Protein AF-A0A7X6AQ35-F1 (afdb_monomer_lite)

pLDDT: mean 78.12, std 21.19, range [34.16, 98.12]

Structure (mmCIF, N/CA/C/O backbone):
data_AF-A0A7X6AQ35-F1
#
_entry.id   AF-A0A7X6AQ35-F1
#
loop_
_atom_site.group_PDB
_atom_site.id
_atom_site.type_symbol
_atom_site.label_atom_id
_atom_site.label_alt_id
_atom_site.label_comp_id
_atom_site.label_asym_id
_atom_site.label_entity_id
_atom_site.label_seq_id
_atom_site.pdbx_PDB_ins_code
_atom_site.Cartn_x
_atom_site.Cartn_y
_atom_site.Cartn_z
_atom_site.occupancy
_atom_site.B_iso_or_equiv
_atom_site.auth_seq_id
_atom_site.auth_comp_id
_atom_site.auth_asym_id
_atom_site.auth_atom_id
_atom_site.pdbx_PDB_model_num
ATOM 1 N N . MET A 1 1 ? -34.060 -3.258 -45.536 1.00 37.47 1 MET A N 1
ATOM 2 C CA . MET A 1 1 ? -33.642 -3.838 -46.834 1.00 37.47 1 MET A CA 1
ATOM 3 C C . MET A 1 1 ? -32.990 -2.733 -47.656 1.00 37.47 1 MET A C 1
ATOM 5 O O . MET A 1 1 ? -33.670 -1.777 -47.971 1.00 37.47 1 MET A O 1
ATOM 9 N N . ASN A 1 2 ? -31.653 -2.725 -47.737 1.00 37.91 2 ASN A N 1
ATOM 10 C CA . ASN A 1 2 ? -30.878 -3.018 -48.963 1.00 37.91 2 ASN A CA 1
ATOM 11 C C . ASN A 1 2 ? -30.974 -1.895 -50.031 1.00 37.91 2 ASN A C 1
ATOM 13 O O . ASN A 1 2 ? -32.073 -1.617 -50.468 1.00 37.91 2 ASN A O 1
ATOM 17 N N . ARG A 1 3 ? -29.932 -1.276 -50.604 1.00 43.53 3 ARG A N 1
ATOM 18 C CA . ARG A 1 3 ? -28.464 -1.280 -50.491 1.00 43.53 3 ARG A CA 1
ATOM 19 C C . ARG A 1 3 ? -27.942 -0.047 -51.262 1.00 43.53 3 ARG A C 1
ATOM 21 O O . ARG A 1 3 ? -28.570 0.341 -52.236 1.00 43.53 3 ARG A O 1
ATOM 28 N N . LEU A 1 4 ? -26.702 0.345 -50.950 1.00 47.72 4 LEU A N 1
ATOM 29 C CA . LEU A 1 4 ? -25.657 0.750 -51.910 1.00 47.72 4 LEU A CA 1
ATOM 30 C C . LEU A 1 4 ? -25.735 2.127 -52.607 1.00 47.72 4 LEU A C 1
ATOM 32 O O . LEU A 1 4 ? -26.710 2.434 -53.277 1.00 47.72 4 LEU A O 1
ATOM 36 N N . ARG A 1 5 ? -24.542 2.759 -52.637 1.00 53.47 5 ARG A N 1
ATOM 37 C CA . ARG A 1 5 ? -24.006 3.702 -53.653 1.00 53.47 5 ARG A CA 1
ATOM 38 C C . ARG A 1 5 ? -24.509 5.138 -53.470 1.00 53.47 5 ARG A C 1
ATOM 40 O O . ARG A 1 5 ? -25.702 5.361 -53.466 1.00 53.47 5 ARG A O 1
ATOM 47 N N . THR A 1 6 ? -23.692 6.170 -53.258 1.00 51.56 6 THR A N 1
ATOM 48 C CA . THR A 1 6 ? -22.394 6.534 -53.871 1.00 51.56 6 THR A CA 1
ATOM 49 C C . THR A 1 6 ? -21.930 7.797 -53.122 1.00 51.56 6 THR A C 1
ATOM 51 O O . THR A 1 6 ? -22.698 8.744 -53.029 1.00 51.56 6 THR A O 1
ATOM 54 N N . ALA A 1 7 ? -20.848 7.767 -52.340 1.00 51.09 7 ALA A N 1
ATOM 55 C CA . ALA A 1 7 ? -19.454 7.972 -52.758 1.00 51.09 7 ALA A CA 1
ATOM 56 C C . ALA A 1 7 ? -19.183 9.380 -53.333 1.00 51.09 7 ALA A C 1
ATOM 58 O O . ALA A 1 7 ? -19.840 9.788 -54.281 1.00 51.09 7 ALA A O 1
ATOM 59 N N . HIS A 1 8 ? -18.157 10.044 -52.779 1.00 48.59 8 HIS A N 1
ATOM 60 C CA . HIS A 1 8 ? -17.602 11.371 -53.114 1.00 48.59 8 HIS A CA 1
ATOM 61 C C . HIS A 1 8 ? -18.079 12.571 -52.279 1.00 48.59 8 HIS A C 1
ATOM 63 O O . HIS A 1 8 ? -18.462 13.601 -52.819 1.00 48.59 8 HIS A O 1
ATOM 69 N N . VAL A 1 9 ? -17.910 12.508 -50.955 1.00 48.22 9 VAL A N 1
ATOM 70 C CA . VAL A 1 9 ? -17.470 13.710 -50.227 1.00 48.22 9 VAL A CA 1
ATOM 71 C C . VAL A 1 9 ? -16.128 13.385 -49.586 1.00 48.22 9 VAL A C 1
ATOM 73 O O . VAL A 1 9 ? -16.014 12.608 -48.642 1.00 48.22 9 VAL A O 1
ATOM 76 N N . LEU A 1 10 ? -15.106 13.920 -50.240 1.00 50.50 10 LEU A N 1
ATOM 77 C CA . LEU A 1 10 ? -13.688 13.879 -49.937 1.00 50.50 10 LEU A CA 1
ATOM 78 C C . LEU A 1 10 ? -13.435 14.433 -48.525 1.00 50.50 10 LEU A C 1
ATOM 80 O O . LEU A 1 10 ? -13.310 15.639 -48.343 1.00 50.50 10 LEU A O 1
ATOM 84 N N . CYS A 1 11 ? -13.375 13.558 -47.521 1.00 34.16 11 CYS A N 1
ATOM 85 C CA . CYS A 1 11 ? -12.934 13.914 -46.176 1.00 34.16 11 CYS A CA 1
ATOM 86 C C . CYS A 1 11 ? -11.468 13.490 -46.027 1.00 34.16 11 CYS A C 1
ATOM 88 O O . CYS A 1 11 ? -11.152 12.372 -45.625 1.00 34.16 11 CYS A O 1
ATOM 90 N N . LEU A 1 12 ? -10.570 14.383 -46.440 1.00 51.09 12 LEU A N 1
ATOM 91 C CA . LEU A 1 12 ? -9.132 14.295 -46.199 1.00 51.09 12 LEU A CA 1
ATOM 92 C C . LEU A 1 12 ? -8.883 14.667 -44.727 1.00 51.09 12 LEU A C 1
ATOM 94 O O . LEU A 1 12 ? -8.491 15.786 -44.412 1.00 51.09 12 LEU A O 1
ATOM 98 N N . VAL A 1 13 ? -9.176 13.742 -43.808 1.00 59.62 13 VAL A N 1
ATOM 99 C CA . VAL A 1 13 ? -8.735 13.859 -42.413 1.00 59.62 13 VAL A CA 1
ATOM 100 C C . VAL A 1 13 ? -7.329 13.286 -42.338 1.00 59.62 13 VAL A C 1
ATOM 102 O O . VAL A 1 13 ? -7.100 12.081 -42.401 1.00 59.62 13 VAL A O 1
ATOM 105 N N . SER A 1 14 ? -6.387 14.215 -42.276 1.00 54.34 14 SER A N 1
ATOM 106 C CA . SER A 1 14 ? -4.981 14.039 -41.954 1.00 54.34 14 SER A CA 1
ATOM 107 C C . SER A 1 14 ? -4.769 13.132 -40.740 1.00 54.34 14 SER A C 1
ATOM 109 O O . SER A 1 14 ? -5.358 13.339 -39.679 1.00 54.34 14 SER A O 1
ATOM 111 N N . ALA A 1 15 ? -3.875 12.162 -40.912 1.00 60.50 15 ALA A N 1
ATOM 112 C CA . ALA A 1 15 ? -3.328 11.325 -39.861 1.00 60.50 15 ALA A CA 1
ATOM 113 C C . ALA A 1 15 ? -2.716 12.169 -38.727 1.00 60.50 15 ALA A C 1
ATOM 115 O O . ALA A 1 15 ? -1.841 12.999 -38.963 1.00 60.50 15 ALA A O 1
ATOM 116 N N . SER A 1 16 ? -3.143 11.906 -37.495 1.00 54.88 16 SER A N 1
ATOM 117 C CA . SER A 1 16 ? -2.423 12.259 -36.273 1.00 54.88 16 SER A CA 1
ATOM 118 C C . SER A 1 16 ? -2.559 11.089 -35.297 1.00 54.88 16 SER A C 1
ATOM 120 O O . SER A 1 16 ? -3.597 10.433 -35.240 1.00 54.88 16 SER A O 1
ATOM 122 N N . LEU A 1 17 ? -1.452 10.771 -34.639 1.00 51.84 17 LEU A N 1
ATOM 123 C CA . LEU A 1 17 ? -1.098 9.501 -34.014 1.00 51.84 17 LEU A CA 1
ATOM 124 C C . LEU A 1 17 ? -2.144 8.957 -33.012 1.00 51.84 17 LEU A C 1
ATOM 126 O O . LEU A 1 17 ? -2.631 9.714 -32.173 1.00 51.84 17 LEU A O 1
ATOM 130 N N . PRO A 1 18 ? -2.407 7.636 -32.981 1.00 61.47 18 PRO A N 1
ATOM 131 C CA . PRO A 1 18 ? -3.027 6.998 -31.829 1.00 61.47 18 PRO A CA 1
ATOM 132 C C . PRO A 1 18 ? -1.936 6.747 -30.782 1.00 61.47 18 PRO A C 1
ATOM 134 O O . PRO A 1 18 ? -1.106 5.857 -30.954 1.00 61.47 18 PR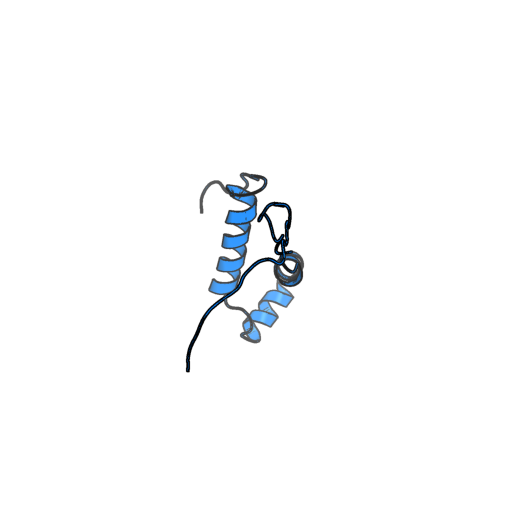O A O 1
ATOM 137 N N . GLY A 1 19 ? -1.877 7.524 -29.703 1.00 55.34 19 GLY A N 1
ATOM 138 C CA . GLY A 1 19 ? -0.852 7.260 -28.695 1.00 55.34 19 GLY A CA 1
ATOM 139 C C . GLY A 1 19 ? -0.989 8.059 -27.414 1.00 55.34 19 GLY A C 1
ATOM 140 O O . GLY A 1 19 ? -0.800 9.266 -27.420 1.00 55.34 19 GLY A O 1
ATOM 141 N N . ALA A 1 20 ? -1.229 7.326 -26.326 1.00 55.16 20 ALA A N 1
ATOM 142 C CA . ALA A 1 20 ? -1.219 7.744 -24.926 1.00 55.16 20 ALA A CA 1
ATOM 143 C C . ALA A 1 20 ? -2.399 8.618 -24.464 1.00 55.16 20 ALA A C 1
ATOM 145 O O . ALA A 1 20 ? -2.264 9.803 -24.170 1.00 55.16 20 ALA A O 1
ATOM 146 N N . ALA A 1 21 ? -3.547 7.973 -24.237 1.00 53.28 21 ALA A N 1
ATOM 147 C CA . ALA A 1 21 ? -4.360 8.366 -23.093 1.00 53.28 21 ALA A CA 1
ATOM 148 C C . ALA A 1 21 ? -3.494 8.164 -21.836 1.00 53.28 21 ALA A C 1
ATOM 150 O O . ALA A 1 21 ? -3.307 7.036 -21.382 1.00 53.28 21 ALA A O 1
ATOM 151 N N . VAL A 1 22 ? -2.916 9.245 -21.303 1.00 53.12 22 VAL A N 1
ATOM 152 C CA . VAL A 1 22 ? -2.452 9.263 -19.914 1.00 53.12 22 VAL A CA 1
ATOM 153 C C . VAL A 1 22 ? -3.694 8.996 -19.076 1.00 53.12 22 VAL A C 1
ATOM 155 O O . VAL A 1 22 ? -4.538 9.868 -18.878 1.00 53.12 22 VAL A O 1
ATOM 158 N N . VAL A 1 23 ? -3.844 7.751 -18.629 1.00 53.59 23 VAL A N 1
ATOM 159 C CA . VAL A 1 23 ? -4.711 7.443 -17.501 1.00 53.59 23 VAL A CA 1
ATOM 160 C C . VAL A 1 23 ? -4.042 8.135 -16.323 1.00 53.59 23 VAL A C 1
ATOM 162 O O . VAL A 1 23 ? -3.069 7.634 -15.761 1.00 53.59 23 VAL A O 1
ATOM 165 N N . ALA A 1 24 ? -4.501 9.348 -16.014 1.00 54.22 24 ALA A N 1
ATOM 166 C CA . ALA A 1 24 ? -4.181 10.008 -14.765 1.00 54.22 24 ALA A CA 1
ATOM 167 C C . ALA A 1 24 ? -4.707 9.088 -13.660 1.00 54.22 24 ALA A C 1
ATOM 169 O O . ALA A 1 24 ? -5.906 9.029 -13.393 1.00 54.22 24 ALA A O 1
ATOM 170 N N . GLN A 1 25 ? -3.809 8.280 -13.103 1.00 55.47 25 GLN A N 1
ATOM 171 C CA . GLN A 1 25 ? -4.093 7.420 -11.967 1.00 55.47 25 GLN A CA 1
ATOM 172 C C . GLN A 1 25 ? -4.617 8.335 -10.865 1.00 55.47 25 GLN A C 1
ATOM 174 O O . GLN A 1 25 ? -3.907 9.246 -10.438 1.00 55.47 25 GLN A O 1
ATOM 179 N N . SER A 1 26 ? -5.882 8.151 -10.479 1.00 47.72 26 SER A N 1
ATOM 180 C CA . SER A 1 26 ? -6.515 8.994 -9.470 1.00 47.72 26 SER A CA 1
ATOM 181 C C . SER A 1 26 ? -5.662 8.914 -8.197 1.00 47.72 26 SER A C 1
ATOM 183 O O . SER A 1 26 ? -5.534 7.820 -7.638 1.00 47.72 26 SER A O 1
ATOM 185 N N . PRO A 1 27 ? -5.029 10.013 -7.744 1.00 56.06 27 PRO A N 1
ATOM 186 C CA . PRO A 1 27 ? -4.003 9.936 -6.706 1.00 56.06 27 PRO A CA 1
ATOM 187 C C . PRO A 1 27 ? -4.539 9.455 -5.352 1.00 56.06 27 PRO A C 1
ATOM 189 O O . PRO A 1 27 ? -3.759 9.056 -4.492 1.00 56.06 27 PRO A O 1
ATOM 192 N N . GLY A 1 28 ? -5.865 9.462 -5.175 1.00 58.69 28 GLY A N 1
ATOM 193 C CA . GLY A 1 28 ? -6.531 9.277 -3.890 1.00 58.69 28 GLY A CA 1
ATOM 194 C C . GLY A 1 28 ? -6.192 7.971 -3.176 1.00 58.69 28 GLY A C 1
ATOM 195 O O . GLY A 1 28 ? -5.877 8.007 -1.994 1.00 58.69 28 GLY A O 1
ATOM 196 N N . ALA A 1 29 ? -6.184 6.828 -3.869 1.00 60.31 29 ALA A N 1
ATOM 197 C CA . ALA A 1 29 ? -5.946 5.538 -3.207 1.00 60.31 29 ALA A CA 1
ATOM 198 C C . ALA A 1 29 ? -4.477 5.349 -2.777 1.00 60.31 29 ALA A C 1
ATOM 200 O O . ALA A 1 29 ? -4.194 4.849 -1.691 1.00 60.31 29 ALA A O 1
ATOM 201 N N . SER A 1 30 ? -3.530 5.791 -3.611 1.00 62.97 30 SER A N 1
ATOM 202 C CA . SER A 1 30 ? -2.091 5.679 -3.326 1.00 62.97 30 SER A CA 1
ATOM 203 C C . SER A 1 30 ? -1.623 6.720 -2.302 1.00 62.97 30 SER A C 1
ATOM 205 O O . SER A 1 30 ? -0.772 6.429 -1.456 1.00 62.97 30 SER A O 1
ATOM 207 N N . GLN A 1 31 ? -2.202 7.925 -2.344 1.00 67.12 31 GLN A N 1
ATOM 208 C CA . GLN A 1 31 ? -1.956 8.965 -1.345 1.00 67.12 31 GLN A CA 1
ATOM 209 C C . GLN A 1 31 ? -2.525 8.561 0.010 1.00 67.12 31 GLN A C 1
ATOM 211 O O . GLN A 1 31 ? -1.779 8.625 0.981 1.00 67.12 31 GLN A O 1
ATOM 216 N N . ALA A 1 32 ? -3.757 8.037 0.060 1.00 77.56 32 ALA A N 1
ATOM 217 C CA . ALA A 1 32 ? -4.353 7.531 1.294 1.00 77.56 32 ALA A CA 1
ATOM 218 C C . ALA A 1 32 ? -3.476 6.461 1.959 1.00 77.56 32 ALA A C 1
ATOM 220 O O . ALA A 1 32 ? -3.200 6.568 3.147 1.00 77.56 32 ALA A O 1
ATOM 221 N N . LEU A 1 33 ? -2.945 5.496 1.195 1.00 87.38 33 LEU A N 1
ATOM 222 C CA . LEU A 1 33 ? -2.037 4.478 1.741 1.00 87.38 33 LEU A CA 1
ATOM 223 C C . LEU A 1 33 ? -0.726 5.070 2.292 1.00 87.38 33 LEU A C 1
ATOM 225 O O . LEU A 1 33 ? -0.155 4.538 3.238 1.00 87.38 33 LEU A O 1
ATOM 229 N N . THR A 1 34 ? -0.220 6.150 1.693 1.00 89.44 34 THR A N 1
ATOM 230 C CA . THR A 1 34 ? 1.060 6.757 2.105 1.00 89.44 34 THR A CA 1
ATOM 231 C C . THR A 1 34 ? 0.903 7.649 3.339 1.00 89.44 34 THR A C 1
ATOM 233 O O . THR A 1 34 ? 1.853 7.798 4.101 1.00 89.44 34 THR A O 1
ATOM 236 N N . SER A 1 35 ? -0.272 8.254 3.535 1.00 91.88 35 SER A N 1
ATOM 237 C CA . SER A 1 35 ? -0.563 9.138 4.668 1.00 91.88 35 SER A CA 1
ATOM 238 C C . SER A 1 35 ? -1.321 8.465 5.815 1.00 91.88 35 SER A C 1
ATOM 240 O O . SER A 1 35 ? -1.471 9.091 6.860 1.00 91.88 35 SER A O 1
ATOM 242 N N . ALA A 1 36 ? -1.824 7.240 5.626 1.00 94.44 36 ALA A N 1
ATOM 243 C CA . ALA A 1 36 ? -2.545 6.501 6.658 1.00 94.44 36 ALA A CA 1
ATOM 244 C C . ALA A 1 36 ? -1.637 6.195 7.855 1.00 94.44 36 ALA A C 1
ATOM 246 O O . ALA A 1 36 ? -0.517 5.699 7.707 1.00 94.44 36 ALA A O 1
ATOM 247 N N . THR A 1 37 ? -2.137 6.470 9.055 1.00 96.31 37 THR A N 1
ATOM 248 C CA . THR A 1 37 ? -1.497 6.066 10.304 1.00 96.31 37 THR A CA 1
ATOM 249 C C . THR A 1 37 ? -1.830 4.610 10.634 1.00 96.31 37 THR A C 1
ATOM 251 O O . THR A 1 37 ? -2.773 4.026 10.101 1.00 96.31 37 THR A O 1
ATOM 254 N N . ILE A 1 38 ? -1.087 4.008 11.567 1.00 95.81 38 ILE A N 1
ATOM 255 C CA . ILE A 1 38 ? -1.408 2.663 12.075 1.00 95.81 38 ILE A CA 1
ATOM 256 C C . ILE A 1 38 ? -2.809 2.620 12.702 1.00 95.81 38 ILE A C 1
ATOM 258 O O . ILE A 1 38 ? -3.491 1.605 12.589 1.00 95.81 38 ILE A O 1
ATOM 262 N N . GLN A 1 39 ? -3.250 3.716 13.329 1.00 97.75 39 GLN A N 1
ATOM 263 C CA . GLN A 1 39 ? -4.603 3.810 13.865 1.00 97.75 39 GLN A CA 1
ATOM 264 C C . GLN A 1 39 ? -5.645 3.725 12.743 1.00 97.75 39 GLN A C 1
ATOM 266 O O . GLN A 1 39 ? -6.534 2.885 12.831 1.00 97.75 39 GLN A O 1
ATOM 271 N N . ASP A 1 40 ? -5.484 4.499 11.667 1.00 96.31 40 ASP A N 1
ATOM 272 C CA . ASP A 1 40 ? -6.412 4.479 10.525 1.00 96.31 40 ASP A CA 1
ATOM 273 C C . ASP A 1 40 ? -6.496 3.085 9.882 1.00 96.31 40 ASP A C 1
ATOM 275 O O . ASP A 1 40 ? -7.574 2.621 9.5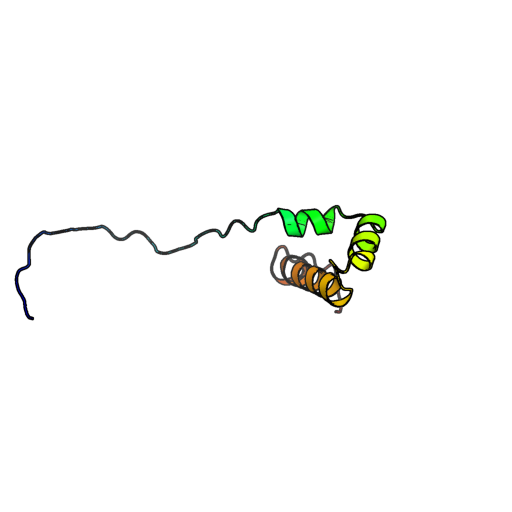10 1.00 96.31 40 ASP A O 1
ATOM 279 N N . LEU A 1 41 ? -5.356 2.391 9.764 1.00 96.12 41 LEU A N 1
ATOM 280 C CA . LEU A 1 41 ? -5.314 1.030 9.223 1.00 96.12 41 LEU A CA 1
ATOM 281 C C . LEU A 1 41 ? -6.043 0.032 10.131 1.00 96.12 41 LEU A C 1
ATOM 283 O O . LEU A 1 41 ? -6.795 -0.798 9.626 1.00 96.12 41 LEU A O 1
ATOM 287 N N . ASN A 1 42 ? -5.858 0.125 11.451 1.00 97.62 42 ASN A N 1
ATOM 288 C CA . ASN A 1 42 ? -6.567 -0.723 12.412 1.00 97.62 42 ASN A CA 1
ATOM 289 C C . ASN A 1 42 ? -8.074 -0.461 12.401 1.00 97.62 42 ASN A C 1
ATOM 291 O O . ASN A 1 42 ? -8.847 -1.411 12.337 1.00 97.62 42 ASN A O 1
ATOM 295 N N . GLU A 1 43 ? -8.497 0.802 12.360 1.00 97.69 43 GLU A N 1
ATOM 296 C CA . GLU A 1 43 ? -9.914 1.154 12.230 1.00 97.69 43 GLU A CA 1
ATOM 297 C C . GLU A 1 43 ? -10.514 0.599 10.926 1.00 97.69 43 GLU A C 1
ATOM 299 O O . GLU A 1 43 ? -11.636 0.090 10.922 1.00 97.69 43 GLU A O 1
ATOM 304 N N . ALA A 1 44 ? -9.760 0.614 9.821 1.00 96.69 44 ALA A N 1
ATOM 305 C CA . ALA A 1 44 ? -10.189 0.021 8.554 1.00 96.69 44 ALA A CA 1
ATOM 306 C C . ALA A 1 44 ? -10.265 -1.519 8.595 1.00 96.69 44 ALA A C 1
ATOM 308 O O . ALA A 1 44 ? -11.158 -2.094 7.963 1.00 96.69 44 ALA A O 1
ATOM 309 N N . PHE A 1 45 ? -9.364 -2.183 9.329 1.00 97.62 45 PHE A N 1
ATOM 310 C CA . PHE A 1 45 ? -9.440 -3.626 9.583 1.00 97.62 45 PHE A CA 1
ATOM 311 C C . PHE A 1 45 ? -10.673 -3.977 10.419 1.00 97.62 45 PHE A C 1
ATOM 313 O O . PHE A 1 45 ? -11.444 -4.852 10.026 1.00 97.62 45 PHE A O 1
ATOM 320 N N . ASP A 1 46 ? -10.902 -3.260 11.521 1.00 98.12 46 ASP A N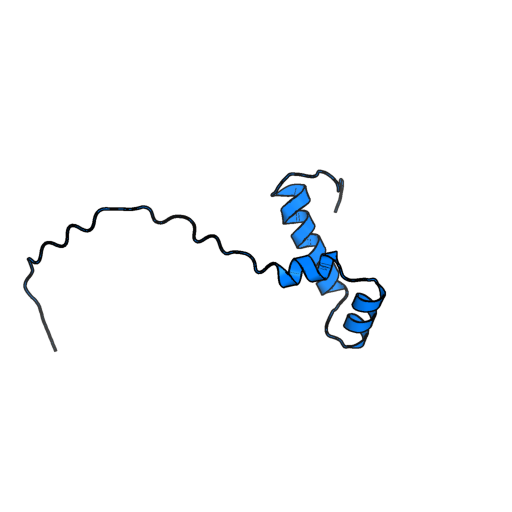 1
ATOM 321 C CA . ASP A 1 46 ? -12.040 -3.480 12.421 1.00 98.12 46 ASP A CA 1
ATOM 322 C C . ASP A 1 46 ? -13.380 -3.225 11.715 1.00 98.12 46 ASP A C 1
ATOM 324 O O . ASP A 1 46 ? -14.357 -3.946 11.926 1.00 98.12 46 ASP A O 1
ATOM 328 N N . ALA A 1 47 ? -13.422 -2.236 10.816 1.00 97.62 47 ALA A N 1
ATOM 329 C CA . ALA A 1 47 ? -14.577 -1.953 9.969 1.00 97.62 47 ALA A CA 1
ATOM 330 C C . ALA A 1 47 ? -14.774 -2.969 8.822 1.00 97.62 47 ALA A C 1
ATOM 332 O O . ALA A 1 47 ? -15.770 -2.886 8.101 1.00 97.62 47 ALA A O 1
ATOM 333 N N . GLY A 1 48 ? -13.833 -3.898 8.605 1.00 96.81 48 GLY A N 1
ATOM 334 C CA . GLY A 1 48 ? -13.845 -4.856 7.493 1.00 96.81 48 GLY A CA 1
ATOM 335 C C . GLY A 1 48 ? -13.631 -4.224 6.112 1.00 96.81 48 GLY A C 1
ATOM 336 O O . GLY A 1 48 ? -13.825 -4.884 5.092 1.00 96.81 48 GLY A O 1
ATOM 337 N N . ALA A 1 49 ? -13.242 -2.948 6.064 1.00 95.56 49 ALA A N 1
ATOM 338 C CA . ALA A 1 49 ? -12.973 -2.210 4.831 1.00 95.56 49 ALA A CA 1
ATOM 339 C C . ALA A 1 49 ? -11.594 -2.544 4.235 1.00 95.56 49 ALA A C 1
ATOM 341 O O . ALA A 1 49 ? -11.343 -2.270 3.060 1.00 95.56 49 ALA A O 1
ATOM 342 N N . LEU A 1 50 ? -10.707 -3.137 5.037 1.00 96.12 50 LEU A N 1
ATOM 343 C CA . LEU A 1 50 ? -9.366 -3.554 4.653 1.00 96.12 50 LEU A CA 1
ATOM 344 C C . LEU A 1 50 ? -9.091 -4.975 5.161 1.00 96.12 50 LEU A C 1
ATOM 346 O O . LEU A 1 50 ? -9.556 -5.358 6.231 1.00 96.12 50 LEU A O 1
ATOM 350 N N . THR A 1 51 ? -8.310 -5.751 4.409 1.00 97.50 51 THR A N 1
ATOM 351 C CA . THR A 1 51 ? -7.765 -7.046 4.851 1.00 97.50 51 THR A CA 1
ATOM 352 C C . THR A 1 51 ? -6.245 -7.024 4.790 1.00 97.50 51 THR A C 1
ATOM 354 O O . THR A 1 51 ? -5.660 -6.225 4.051 1.00 97.50 51 THR A O 1
ATOM 357 N N . ALA A 1 52 ? -5.588 -7.881 5.574 1.00 97.44 52 ALA A N 1
ATOM 358 C CA . ALA A 1 52 ? -4.129 -7.946 5.600 1.00 97.44 52 ALA A CA 1
ATOM 359 C C . ALA A 1 52 ? -3.567 -8.300 4.213 1.00 97.44 52 ALA A C 1
ATOM 361 O O . ALA A 1 52 ? -2.624 -7.665 3.744 1.00 97.44 52 ALA A O 1
ATOM 362 N N . GLU A 1 53 ? -4.196 -9.249 3.517 1.00 97.94 53 GLU A N 1
ATOM 363 C CA . GLU A 1 53 ? -3.831 -9.629 2.153 1.00 97.94 53 GLU A CA 1
ATOM 364 C C . GLU A 1 53 ? -4.016 -8.465 1.174 1.00 97.94 53 GLU A C 1
ATOM 366 O O . GLU A 1 53 ? -3.164 -8.241 0.314 1.00 97.94 53 GLU A O 1
ATOM 371 N N . GLY A 1 54 ? -5.097 -7.692 1.324 1.00 96.44 54 GLY A N 1
ATOM 372 C CA . GLY A 1 54 ? -5.351 -6.503 0.514 1.00 96.44 54 GLY A CA 1
ATOM 373 C C . GLY A 1 54 ? -4.274 -5.439 0.714 1.00 96.44 54 GLY A C 1
ATOM 374 O O . GLY A 1 54 ? -3.714 -4.939 -0.262 1.00 96.44 54 GLY A O 1
ATOM 375 N N . LEU A 1 55 ? -3.922 -5.149 1.970 1.00 96.19 55 LEU A N 1
ATOM 376 C CA . LEU A 1 55 ? -2.875 -4.186 2.306 1.00 96.19 55 LEU A CA 1
ATOM 377 C C . LEU A 1 55 ? -1.511 -4.606 1.736 1.00 96.19 55 LEU A C 1
ATOM 379 O O . LEU A 1 55 ? -0.818 -3.796 1.117 1.00 96.19 55 LEU A O 1
ATOM 383 N N . VAL A 1 56 ? -1.137 -5.879 1.895 1.00 96.81 56 VAL A N 1
ATOM 384 C CA . VA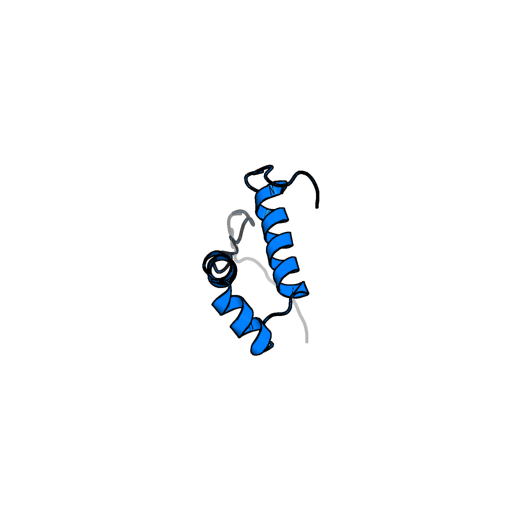L A 1 56 ? 0.105 -6.423 1.327 1.00 96.81 56 VAL A CA 1
ATOM 385 C C . VAL A 1 56 ? 0.089 -6.330 -0.197 1.00 96.81 56 VAL A C 1
ATOM 387 O O . VAL A 1 56 ? 1.065 -5.866 -0.785 1.00 96.81 56 VAL A O 1
ATOM 390 N N . GLY A 1 57 ? -1.021 -6.690 -0.846 1.00 96.62 57 GLY A N 1
ATOM 391 C CA . GLY A 1 57 ? -1.176 -6.573 -2.296 1.00 96.62 57 GLY A CA 1
ATOM 392 C C . GLY A 1 57 ? -0.974 -5.141 -2.801 1.00 96.62 57 GLY A C 1
ATOM 393 O O . GLY A 1 57 ? -0.275 -4.929 -3.793 1.00 96.62 57 GLY A O 1
ATOM 394 N N . MET A 1 58 ? -1.505 -4.144 -2.084 1.00 95.75 58 MET A N 1
ATOM 395 C CA .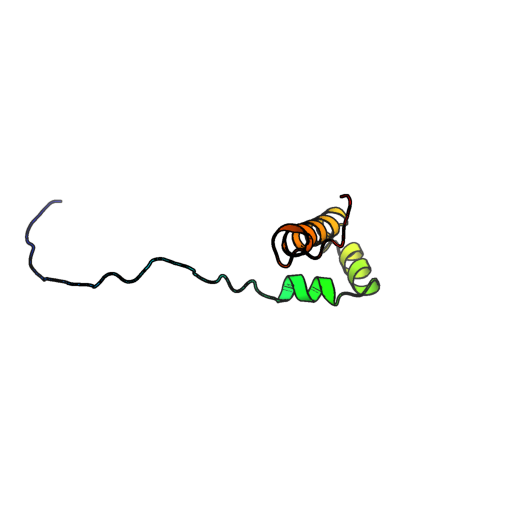 MET A 1 58 ? -1.297 -2.729 -2.410 1.00 95.75 58 MET A CA 1
ATOM 396 C C . MET A 1 58 ? 0.182 -2.319 -2.315 1.00 95.75 58 MET A C 1
ATOM 398 O O . MET A 1 58 ? 0.674 -1.599 -3.188 1.00 95.75 58 MET A O 1
ATOM 402 N N . TYR A 1 59 ? 0.916 -2.780 -1.296 1.00 95.38 59 TYR A N 1
ATOM 403 C CA . TYR A 1 59 ? 2.350 -2.492 -1.186 1.00 95.38 59 TYR A CA 1
ATOM 404 C C . TYR A 1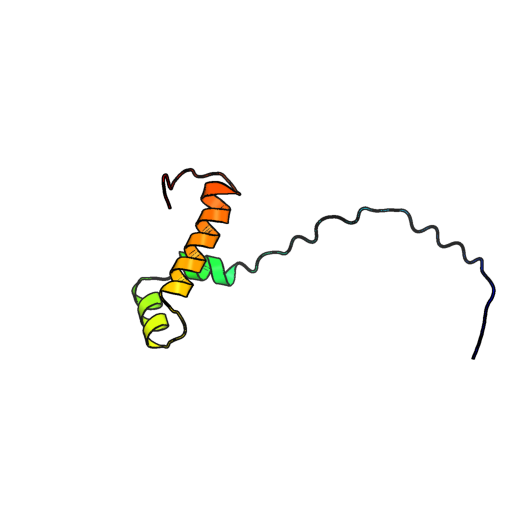 59 ? 3.188 -3.245 -2.217 1.00 95.38 59 TYR A C 1
ATOM 406 O O . TYR A 1 59 ? 4.097 -2.643 -2.781 1.00 95.38 59 TYR A O 1
ATOM 414 N N . LEU A 1 60 ? 2.870 -4.502 -2.532 1.00 95.81 60 LEU A N 1
ATOM 415 C CA . LEU A 1 60 ? 3.550 -5.248 -3.595 1.00 95.81 60 LEU A CA 1
ATOM 416 C C . LEU A 1 60 ? 3.390 -4.564 -4.957 1.00 95.81 60 LEU A C 1
ATOM 418 O O . LEU A 1 60 ? 4.371 -4.424 -5.684 1.00 95.81 60 LEU A O 1
ATOM 422 N N . ALA A 1 61 ? 2.195 -4.056 -5.271 1.00 95.12 61 ALA A N 1
ATOM 423 C CA . ALA A 1 61 ? 1.971 -3.272 -6.486 1.00 95.12 61 ALA A CA 1
ATOM 424 C C . ALA A 1 61 ? 2.808 -1.980 -6.504 1.00 95.12 61 ALA A C 1
ATOM 426 O O . ALA A 1 61 ? 3.367 -1.608 -7.531 1.00 95.12 61 ALA A O 1
ATOM 427 N N . ARG A 1 62 ? 2.956 -1.301 -5.359 1.00 93.94 62 ARG A N 1
ATOM 428 C CA . ARG A 1 62 ? 3.829 -0.119 -5.257 1.00 93.94 62 ARG A CA 1
ATOM 429 C C . ARG A 1 62 ? 5.310 -0.458 -5.376 1.00 93.94 62 ARG A C 1
ATOM 431 O O . ARG A 1 62 ? 6.055 0.319 -5.965 1.00 93.94 62 ARG A O 1
ATOM 438 N N . ILE A 1 63 ? 5.737 -1.580 -4.805 1.00 94.56 63 ILE A N 1
ATOM 439 C CA . ILE A 1 63 ? 7.105 -2.082 -4.940 1.00 94.56 63 ILE A CA 1
ATOM 440 C C . ILE A 1 63 ? 7.390 -2.354 -6.415 1.00 94.56 63 ILE A C 1
ATOM 442 O O . ILE A 1 63 ? 8.383 -1.867 -6.941 1.00 94.56 63 ILE A O 1
ATOM 446 N N . GLU A 1 64 ? 6.501 -3.055 -7.114 1.00 95.06 64 GLU A N 1
ATOM 447 C CA . GLU A 1 64 ? 6.648 -3.303 -8.548 1.00 95.06 64 GLU A CA 1
ATOM 448 C C . GLU A 1 64 ? 6.747 -1.988 -9.335 1.00 95.06 64 GLU A C 1
ATOM 450 O O . GLU A 1 64 ? 7.733 -1.778 -10.047 1.00 95.06 64 GLU A O 1
ATOM 455 N N . ALA A 1 65 ? 5.822 -1.056 -9.097 1.00 94.75 65 ALA A N 1
ATOM 456 C CA . ALA A 1 65 ? 5.773 0.222 -9.794 1.00 94.75 65 ALA A CA 1
ATOM 457 C C . ALA A 1 65 ? 6.988 1.129 -9.531 1.00 94.75 65 ALA A C 1
ATOM 459 O O . ALA A 1 65 ? 7.408 1.848 -10.437 1.00 94.75 65 ALA A O 1
ATOM 460 N N . TYR A 1 66 ? 7.554 1.138 -8.319 1.00 94.62 66 TYR A N 1
ATOM 461 C CA . TYR A 1 66 ? 8.604 2.096 -7.950 1.00 94.62 66 TYR A CA 1
ATOM 462 C C . TYR A 1 66 ? 9.998 1.493 -7.800 1.00 94.62 66 TYR A C 1
ATOM 464 O O . TYR A 1 66 ? 10.979 2.100 -8.230 1.00 94.62 66 TYR A O 1
ATOM 472 N N . ASP A 1 67 ? 10.100 0.312 -7.202 1.00 95.94 67 ASP A N 1
ATOM 473 C CA . ASP A 1 67 ? 11.377 -0.327 -6.897 1.00 95.94 67 ASP A CA 1
ATOM 474 C C . ASP A 1 67 ? 11.991 -1.011 -8.122 1.00 95.94 67 ASP A C 1
ATOM 476 O O . ASP A 1 67 ? 13.209 -0.980 -8.283 1.00 95.94 67 ASP A O 1
ATOM 480 N N . ARG A 1 68 ? 11.152 -1.580 -9.006 1.00 90.44 68 ARG A N 1
ATOM 481 C CA . ARG A 1 68 ? 11.603 -2.364 -10.169 1.00 90.44 68 ARG A CA 1
ATOM 482 C C . ARG A 1 68 ? 11.263 -1.753 -11.526 1.00 90.44 68 ARG A C 1
ATOM 484 O O . ARG A 1 68 ? 12.147 -1.670 -12.371 1.00 90.44 68 ARG A O 1
ATOM 491 N N . ALA A 1 69 ? 10.011 -1.353 -11.753 1.00 91.31 69 ALA A N 1
ATOM 492 C CA . ALA A 1 69 ? 9.550 -0.900 -13.070 1.00 91.31 69 ALA A CA 1
ATOM 493 C C . ALA A 1 69 ? 9.734 0.610 -13.312 1.00 91.31 69 ALA A C 1
ATOM 495 O O . ALA A 1 69 ? 9.886 1.033 -14.456 1.00 91.31 69 ALA A O 1
ATOM 496 N N . GLY A 1 70 ? 9.690 1.423 -12.251 1.00 90.44 70 GLY A N 1
ATOM 497 C CA . GLY A 1 70 ? 9.725 2.886 -12.332 1.00 90.44 70 GLY A CA 1
ATOM 498 C C . GLY A 1 70 ? 11.121 3.482 -12.117 1.00 90.44 70 GLY A C 1
ATOM 499 O O . GLY A 1 70 ? 12.040 3.133 -12.849 1.00 90.44 70 GLY A O 1
ATOM 500 N N . PRO A 1 71 ? 11.320 4.399 -11.145 1.00 95.00 71 PRO A N 1
ATOM 501 C CA . PRO A 1 71 ? 12.613 5.045 -10.884 1.00 95.00 71 PRO A CA 1
ATOM 502 C C . PRO A 1 71 ? 13.714 4.095 -10.380 1.00 95.00 71 PRO A C 1
ATOM 504 O O . PRO A 1 71 ? 14.825 4.554 -10.129 1.00 95.00 71 PRO A O 1
ATOM 507 N N . VAL A 1 72 ? 13.414 2.801 -10.238 1.00 95.69 72 VAL A N 1
ATOM 508 C CA . VAL A 1 72 ? 14.340 1.732 -9.849 1.00 95.69 72 VAL A CA 1
ATOM 509 C C . VAL A 1 72 ? 15.070 2.066 -8.549 1.00 95.69 72 VAL A C 1
ATOM 511 O O . VAL A 1 72 ? 16.292 2.218 -8.503 1.00 95.69 72 VAL A O 1
ATOM 514 N N . LEU A 1 73 ? 14.294 2.226 -7.474 1.00 96.50 73 LEU A N 1
ATOM 515 C CA . LEU A 1 73 ? 14.827 2.640 -6.173 1.00 96.50 73 LEU A CA 1
ATOM 516 C C . LEU A 1 73 ? 15.812 1.626 -5.572 1.00 96.50 73 LEU A C 1
ATOM 518 O O . LEU A 1 73 ? 16.624 2.021 -4.737 1.00 96.50 73 LEU A O 1
ATOM 522 N N . ASN A 1 74 ? 15.753 0.351 -5.982 1.00 95.81 74 ASN A N 1
ATOM 523 C CA . ASN A 1 74 ? 16.593 -0.740 -5.467 1.00 95.81 74 ASN A CA 1
ATOM 524 C C . ASN A 1 74 ? 16.620 -0.808 -3.927 1.00 95.81 74 ASN A C 1
ATOM 526 O O . ASN A 1 74 ? 17.643 -1.102 -3.310 1.00 95.81 74 ASN A O 1
ATOM 530 N N . SER A 1 75 ? 15.495 -0.488 -3.299 1.00 96.06 75 SER A N 1
ATOM 531 C CA . SER A 1 75 ? 15.316 -0.481 -1.852 1.00 96.06 75 SER A CA 1
ATOM 532 C C . SER A 1 75 ? 15.066 -1.882 -1.295 1.00 96.06 75 SER A C 1
ATOM 534 O O . SER A 1 75 ? 15.329 -2.112 -0.115 1.00 96.06 75 SER A O 1
ATOM 536 N N . LEU A 1 76 ? 14.590 -2.828 -2.117 1.00 93.81 76 LEU A N 1
ATOM 537 C CA . LEU A 1 76 ? 14.351 -4.214 -1.709 1.00 93.81 76 LEU A CA 1
ATOM 538 C C . LEU A 1 76 ? 15.246 -5.198 -2.468 1.00 93.81 76 LEU A C 1
ATOM 540 O O . LEU A 1 76 ? 15.199 -5.315 -3.690 1.00 93.81 76 LEU A O 1
ATOM 544 N N . LEU A 1 77 ? 16.034 -5.966 -1.713 1.00 93.94 77 LEU A N 1
ATOM 545 C CA . LEU A 1 77 ? 16.941 -6.979 -2.265 1.00 93.94 77 LEU A CA 1
ATOM 546 C C . LEU A 1 77 ? 16.224 -8.301 -2.577 1.00 93.94 77 LEU A C 1
ATOM 548 O O . LEU A 1 77 ? 16.523 -8.953 -3.575 1.00 93.94 77 LEU A O 1
ATOM 552 N N . TRP A 1 78 ? 15.276 -8.694 -1.724 1.00 90.31 78 TRP A N 1
ATOM 553 C CA . TRP A 1 78 ? 14.478 -9.911 -1.859 1.00 90.31 78 TRP A CA 1
ATOM 554 C C . TRP A 1 78 ? 13.038 -9.647 -1.410 1.00 90.31 78 TRP A C 1
ATOM 556 O O . TRP A 1 78 ? 12.820 -8.873 -0.476 1.00 90.31 78 TRP A O 1
ATOM 566 N N . VAL A 1 79 ? 12.089 -10.278 -2.103 1.00 84.19 79 VAL A N 1
ATOM 567 C CA . VAL A 1 79 ? 10.638 -10.254 -1.865 1.00 84.19 79 VAL A CA 1
ATOM 568 C C . VAL A 1 79 ? 10.106 -11.662 -2.074 1.00 84.19 79 VAL A C 1
ATOM 570 O O . VAL A 1 79 ? 10.586 -12.310 -3.036 1.00 84.19 79 VAL A O 1
#

Sequence (79 aa):
MNRLRTAHVLCLVSASLPGAAVVAQSPGASQALTSATIQDLNEAFDAGALTAEGLVGMYLARIEAYDRAGPVLNSLLWV

Secondary structure (DSSP, 8-state):
--------------------------THHHHHHHH--HHHHHHHHHTTS--HHHHHHHHHHHHIIIIISSS-----S--

Foldseek 3Di:
DDDDDDDDPDDPDDDDDDDDPPPPPPCVVVVCLVPDDPVNVVVCVVVVVDDPVRNVVSVVVVCCCPCPVHPNVVPDPDD

Radius of gyration: 24.19 Å; chains: 1; bounding box: 51×24×68 Å